Protein AF-A0A0S2W7E9-F1 (afdb_monomer)

Sequence (84 aa):
MLIGNIAMFVPFGFFLPLITELKSRKRIVLAAIIVPICFEVAQLFFGRSFDVDDLICNFIGIIIGAMVAYLILKTKSTDVPKGR

Mean predicted aligned error: 6.62 Å

InterPro domains:
  IPR006976 VanZ-LLP1 [PF04892] (3-72)
  IPR053150 Teicoplanin resistance-associated protein [PTHR36834] (3-74)

Radius of gyration: 15.59 Å; Cα contacts (8 Å, |Δi|>4): 88; chains: 1; bounding box: 33×19×55 Å

Nearest PDB structures (foldseek):
  8ttg-assembly1_A  TM=3.662E-01  e=6.979E+00  Staphylococcus aureus
  6ukj-assembly1_A  TM=3.140E-01  e=6.592E+00  Plasmodium falciparum 7G8

Organism: NCBI:txid1297617

Secondary structure (DSSP, 8-state):
-HHHHHHHHHHHHHHHHHHSS---HHHHHHHHHHHHHHHHHHHHHTT----HHHHHHHHHHHHHHHHHHHHHHHHHHHSS----

Foldseek 3Di:
DLVVLLQVLLQVLQCPVVVDVPPDPVVLLVCLQVVLVVVLVVVVVVVDHRDVSSSVSNSNSNVNNNVVNVVVVVVVVVPPPPDD

pLDDT: mean 84.06, std 12.49, range [43.94, 94.81]

Solvent-accessible surface area (backbone atoms only — not comparable to full-atom values): 4469 Å² total; per-residue (Å²): 111,54,69,59,40,20,60,63,22,22,61,54,17,26,44,41,52,72,76,39,91,49,74,46,69,70,56,46,54,49,46,30,52,52,52,31,51,53,50,38,57,52,34,44,80,73,76,42,76,75,52,69,66,50,39,51,26,26,25,51,12,19,51,54,13,32,51,54,37,51,53,56,55,53,56,61,68,69,71,58,77,82,74,130

Structure (mmCIF, N/CA/C/O backbone):
data_AF-A0A0S2W7E9-F1
#
_entry.id   AF-A0A0S2W7E9-F1
#
loop_
_atom_site.group_PDB
_atom_site.id
_atom_site.type_symbol
_atom_site.label_atom_id
_atom_site.label_alt_id
_atom_site.label_comp_id
_atom_site.label_asym_id
_atom_site.label_entity_id
_atom_site.label_seq_id
_atom_site.pdbx_PDB_ins_code
_atom_site.Cartn_x
_atom_site.Cartn_y
_atom_site.Cartn_z
_atom_site.occupancy
_atom_site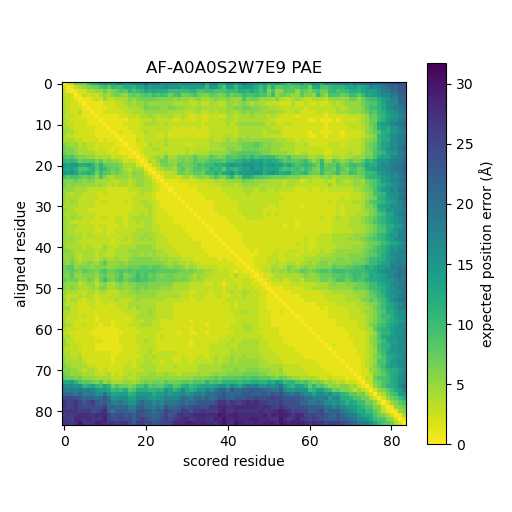.B_iso_or_equiv
_atom_site.auth_seq_id
_atom_site.auth_comp_id
_atom_site.auth_asym_id
_atom_site.auth_atom_id
_atom_site.pdbx_PDB_model_num
ATOM 1 N N . MET A 1 1 ? -6.372 5.212 -17.605 1.00 63.31 1 MET A N 1
ATOM 2 C CA . MET A 1 1 ? -5.422 4.323 -16.909 1.00 63.31 1 MET A CA 1
ATOM 3 C C . MET A 1 1 ? -5.450 4.581 -15.400 1.00 63.31 1 MET A C 1
ATOM 5 O O . MET A 1 1 ? -5.917 3.700 -14.694 1.00 63.31 1 MET A O 1
ATOM 9 N N . LEU A 1 2 ? -5.164 5.805 -14.922 1.00 68.25 2 LEU A N 1
ATOM 10 C CA . LEU A 1 2 ? -5.098 6.143 -13.482 1.00 68.25 2 LEU A CA 1
ATOM 11 C C . LEU A 1 2 ? -6.286 5.673 -12.607 1.00 68.25 2 LEU A C 1
ATOM 13 O O . LEU A 1 2 ? -6.078 5.029 -11.584 1.00 68.25 2 LEU A O 1
ATOM 17 N N . ILE A 1 3 ? -7.542 5.943 -12.995 1.00 73.06 3 ILE A N 1
ATOM 18 C CA . ILE A 1 3 ? -8.714 5.542 -12.180 1.00 73.06 3 ILE A CA 1
ATOM 19 C C . ILE A 1 3 ? -8.836 4.012 -12.066 1.00 73.06 3 ILE A C 1
ATOM 21 O O . ILE A 1 3 ? -9.230 3.507 -11.017 1.00 73.06 3 ILE A O 1
ATOM 25 N N . GLY A 1 4 ? -8.475 3.273 -13.121 1.00 77.06 4 GLY A N 1
ATOM 26 C CA . GLY A 1 4 ? -8.505 1.808 -13.117 1.00 77.06 4 GLY A CA 1
ATOM 27 C C . GLY A 1 4 ? -7.497 1.217 -12.134 1.00 77.06 4 GLY A C 1
ATOM 28 O O . GLY A 1 4 ? -7.834 0.304 -11.385 1.00 77.06 4 GLY A O 1
ATOM 29 N N . ASN A 1 5 ? -6.307 1.813 -12.068 1.00 81.88 5 ASN A N 1
ATOM 30 C CA . ASN A 1 5 ? -5.248 1.421 -11.143 1.00 81.88 5 ASN A CA 1
ATOM 31 C C . ASN A 1 5 ? -5.653 1.683 -9.684 1.00 81.88 5 ASN A C 1
ATOM 33 O O . ASN A 1 5 ? -5.592 0.781 -8.852 1.00 81.88 5 ASN A O 1
ATOM 37 N N . ILE A 1 6 ? -6.240 2.848 -9.382 1.00 84.25 6 ILE A N 1
ATOM 38 C CA . ILE A 1 6 ? -6.810 3.108 -8.046 1.00 84.25 6 ILE A CA 1
ATOM 39 C C . ILE A 1 6 ? -7.881 2.062 -7.702 1.00 84.25 6 ILE A C 1
ATOM 41 O O . ILE A 1 6 ? -7.818 1.435 -6.644 1.00 84.25 6 ILE A O 1
ATOM 45 N N . ALA A 1 7 ? -8.856 1.854 -8.592 1.00 87.00 7 ALA A N 1
ATOM 46 C CA . ALA A 1 7 ? -9.987 0.961 -8.345 1.00 87.00 7 ALA A CA 1
ATOM 47 C C . ALA A 1 7 ? -9.555 -0.497 -8.112 1.00 87.00 7 ALA A C 1
ATOM 49 O O . ALA A 1 7 ? -10.161 -1.181 -7.290 1.00 87.00 7 ALA A O 1
ATOM 50 N N . MET A 1 8 ? -8.494 -0.956 -8.782 1.00 86.31 8 MET A N 1
ATOM 51 C CA . MET A 1 8 ? -7.941 -2.303 -8.616 1.00 86.31 8 MET A CA 1
ATOM 52 C C . MET A 1 8 ? -7.300 -2.509 -7.237 1.00 86.31 8 MET A C 1
ATOM 54 O O . MET A 1 8 ? -7.400 -3.592 -6.659 1.00 86.31 8 MET A O 1
ATOM 58 N N . PHE A 1 9 ? -6.683 -1.467 -6.679 1.00 91.00 9 PHE A N 1
ATOM 59 C CA . PHE A 1 9 ? -5.960 -1.550 -5.410 1.00 91.00 9 PHE A CA 1
ATOM 60 C C . PHE A 1 9 ? -6.801 -1.217 -4.171 1.00 91.00 9 PHE A C 1
ATOM 62 O O . PHE A 1 9 ? -6.416 -1.587 -3.061 1.00 91.00 9 PHE A O 1
ATOM 69 N N . VAL A 1 10 ? -7.978 -0.606 -4.334 1.00 92.12 10 VAL A N 1
ATOM 70 C CA . VAL A 1 10 ? -8.960 -0.424 -3.247 1.00 92.12 10 VAL A CA 1
ATOM 71 C C . VAL A 1 10 ? -9.371 -1.746 -2.578 1.00 92.12 10 VAL A C 1
ATOM 73 O O . VAL A 1 10 ? -9.242 -1.841 -1.355 1.00 92.12 10 VAL A O 1
ATOM 76 N N . PRO A 1 11 ? -9.828 -2.793 -3.295 1.00 91.44 11 PRO A N 1
ATOM 77 C CA . PRO A 1 11 ? -10.166 -4.063 -2.655 1.00 91.44 11 PRO A CA 1
ATOM 78 C C . PRO A 1 11 ? -8.938 -4.716 -2.007 1.00 91.44 11 PRO A C 1
ATOM 80 O O . PRO A 1 11 ? -9.045 -5.237 -0.899 1.00 91.44 11 PRO A O 1
ATOM 83 N N . PHE A 1 12 ? -7.755 -4.620 -2.625 1.00 90.69 12 PHE A N 1
ATOM 84 C CA . PHE A 1 12 ? -6.513 -5.116 -2.024 1.00 90.69 12 PHE A CA 1
ATOM 85 C C . PHE A 1 12 ? -6.219 -4.436 -0.676 1.00 90.69 12 PHE A C 1
ATOM 87 O O . PHE A 1 12 ? -6.006 -5.112 0.331 1.00 90.69 12 PHE A O 1
ATOM 94 N N . GLY A 1 13 ? -6.275 -3.101 -0.627 1.00 90.94 13 GLY A N 1
ATOM 95 C CA . GLY A 1 13 ? -6.088 -2.334 0.603 1.00 90.94 13 GLY A CA 1
ATOM 96 C C . GLY A 1 13 ? -7.132 -2.643 1.672 1.00 90.94 13 GLY A C 1
ATOM 97 O O . GLY A 1 13 ? -6.800 -2.704 2.853 1.00 90.94 13 GLY A O 1
ATOM 98 N N . PHE A 1 14 ? -8.379 -2.885 1.264 1.00 92.75 14 PHE A N 1
ATOM 99 C CA . PHE A 1 14 ? -9.475 -3.249 2.161 1.00 92.75 14 PHE A CA 1
ATOM 100 C C . PHE A 1 14 ? -9.244 -4.594 2.845 1.00 92.75 14 PHE A C 1
ATOM 102 O O . PHE A 1 14 ? -9.398 -4.726 4.061 1.00 92.75 14 PHE A O 1
ATOM 109 N N . PHE A 1 15 ? -8.832 -5.596 2.077 1.00 89.94 15 PHE A N 1
ATOM 110 C CA . PHE A 1 15 ? -8.578 -6.922 2.619 1.00 89.94 15 PHE A CA 1
ATOM 111 C C . PHE A 1 15 ? -7.281 -7.002 3.421 1.00 89.94 15 PHE A C 1
ATOM 113 O O . PHE A 1 15 ? -7.150 -7.896 4.255 1.00 89.94 15 PHE A O 1
ATOM 120 N N . LEU A 1 16 ? -6.350 -6.062 3.239 1.00 87.62 16 LEU A N 1
ATOM 121 C CA . LEU A 1 16 ? -5.057 -6.079 3.913 1.00 87.62 16 LEU A CA 1
ATOM 122 C C . LEU A 1 16 ? -5.184 -6.180 5.451 1.00 87.62 16 LEU A C 1
ATOM 124 O O . LEU A 1 16 ? -4.746 -7.193 5.988 1.00 87.62 16 LEU A O 1
ATOM 128 N N . PRO A 1 17 ? -5.829 -5.259 6.195 1.00 84.50 17 PRO A N 1
ATOM 129 C CA . PRO A 1 17 ? -5.999 -5.394 7.650 1.00 84.50 17 PRO A CA 1
ATOM 130 C C . PRO A 1 17 ? -7.004 -6.480 8.079 1.00 84.50 17 PRO A C 1
ATOM 132 O O . PRO A 1 17 ? -7.121 -6.754 9.275 1.00 84.50 17 PRO A O 1
ATOM 135 N N . LEU A 1 18 ? -7.775 -7.035 7.137 1.00 83.00 18 LEU A N 1
ATOM 136 C CA . LEU A 1 18 ? -8.842 -8.001 7.404 1.00 83.00 18 LEU A CA 1
ATOM 137 C C . LEU A 1 18 ? -8.337 -9.448 7.347 1.00 83.00 18 LEU A C 1
ATOM 139 O O . LEU A 1 18 ? -8.723 -10.266 8.176 1.00 83.00 18 LEU A O 1
ATOM 143 N N . ILE A 1 19 ? -7.478 -9.743 6.370 1.00 82.69 19 ILE A N 1
ATOM 144 C CA . ILE A 1 19 ? -6.878 -11.063 6.140 1.00 82.69 19 ILE A CA 1
ATOM 145 C C . ILE A 1 19 ? -5.539 -11.170 6.861 1.00 82.69 19 ILE A C 1
ATOM 147 O O . ILE A 1 19 ? -5.192 -12.226 7.384 1.00 82.69 19 ILE A O 1
ATOM 151 N N . THR A 1 20 ? -4.769 -10.084 6.890 1.00 75.62 20 THR A N 1
ATOM 152 C CA . THR A 1 20 ? -3.462 -10.093 7.541 1.00 75.62 20 THR A CA 1
ATOM 153 C C . THR A 1 20 ? -3.575 -9.592 8.977 1.00 75.62 20 THR A C 1
ATOM 155 O O . THR A 1 20 ? -4.367 -8.705 9.294 1.00 75.62 20 THR A O 1
ATOM 158 N N . GLU A 1 21 ? -2.698 -10.070 9.858 1.00 70.62 21 GLU A N 1
ATOM 159 C CA . GLU A 1 21 ? -2.536 -9.496 11.201 1.00 70.62 21 GLU A CA 1
ATOM 160 C C . GLU A 1 21 ? -1.884 -8.095 11.183 1.00 70.62 21 GLU A C 1
ATOM 162 O O . GLU A 1 21 ? -1.496 -7.554 12.225 1.00 70.62 21 GLU A O 1
ATOM 167 N N . LEU A 1 22 ? -1.747 -7.462 10.009 1.00 69.88 22 LEU A N 1
ATOM 168 C CA . LEU A 1 22 ? -1.217 -6.111 9.840 1.00 69.88 22 LEU A CA 1
ATOM 169 C C . LEU A 1 22 ? -2.262 -5.077 10.281 1.00 69.88 22 LEU A C 1
ATOM 171 O O . LEU A 1 22 ? -2.743 -4.260 9.507 1.00 69.88 22 LEU A O 1
ATOM 175 N N . LYS A 1 23 ? -2.568 -5.064 11.578 1.00 74.12 23 LYS A N 1
ATOM 176 C CA . LYS A 1 23 ? -3.423 -4.047 12.209 1.00 74.12 23 LYS A CA 1
ATOM 177 C C . LYS A 1 23 ? -2.677 -2.745 12.493 1.00 74.12 23 LYS A C 1
ATOM 179 O O . LYS A 1 23 ? -3.286 -1.761 12.910 1.00 74.12 23 LYS A O 1
ATOM 184 N N . SER A 1 24 ? -1.360 -2.723 12.289 1.00 84.50 24 SER A N 1
ATOM 185 C CA . SER A 1 24 ? -0.531 -1.536 12.486 1.00 84.50 24 SER A CA 1
ATOM 186 C C . SER A 1 24 ? -0.559 -0.639 11.253 1.00 84.50 24 SER A C 1
ATOM 188 O O . SER A 1 24 ? -0.117 -1.042 10.177 1.00 84.50 24 SER A O 1
ATOM 190 N N . ARG A 1 25 ? -0.971 0.621 11.446 1.00 83.00 25 ARG A N 1
ATOM 191 C CA . ARG A 1 25 ? -0.978 1.660 10.400 1.00 83.00 25 ARG A CA 1
ATOM 192 C C . ARG A 1 25 ? 0.369 1.777 9.682 1.00 83.00 25 ARG A C 1
ATOM 194 O O . ARG A 1 25 ? 0.400 1.916 8.467 1.00 83.00 25 ARG A O 1
ATOM 201 N N . LYS A 1 26 ? 1.482 1.651 10.417 1.00 87.00 26 LYS A N 1
ATOM 202 C CA . LYS A 1 26 ? 2.839 1.700 9.845 1.00 87.00 26 LYS A CA 1
ATOM 203 C C . LYS A 1 26 ? 3.083 0.569 8.846 1.00 87.00 26 LYS A C 1
ATOM 205 O O . LYS A 1 26 ? 3.678 0.798 7.801 1.00 87.00 26 LYS A O 1
ATOM 210 N N . ARG A 1 27 ? 2.611 -0.642 9.157 1.00 88.31 27 ARG A N 1
ATOM 211 C CA . ARG A 1 27 ? 2.783 -1.808 8.281 1.00 88.31 27 ARG A CA 1
ATOM 212 C C . ARG A 1 27 ? 1.923 -1.706 7.022 1.00 88.31 27 ARG A C 1
ATOM 214 O O . ARG A 1 27 ? 2.380 -2.095 5.959 1.00 88.31 27 ARG A O 1
ATOM 221 N N . ILE A 1 28 ? 0.723 -1.136 7.133 1.00 89.06 28 ILE A N 1
ATOM 222 C CA . ILE A 1 28 ? -0.151 -0.879 5.980 1.00 89.06 28 ILE A CA 1
ATOM 223 C C . ILE A 1 28 ? 0.459 0.166 5.052 1.00 89.06 28 ILE A C 1
ATOM 225 O O . ILE A 1 28 ? 0.495 -0.056 3.851 1.00 89.06 28 ILE A O 1
ATOM 229 N N . VAL A 1 29 ? 0.986 1.269 5.591 1.00 89.81 29 VAL A N 1
ATOM 230 C CA . VAL A 1 29 ? 1.684 2.279 4.779 1.00 89.81 29 VAL A CA 1
ATOM 231 C C . VAL A 1 29 ? 2.908 1.671 4.095 1.00 89.81 29 VAL A C 1
ATOM 233 O O . VAL A 1 29 ? 3.126 1.909 2.914 1.00 89.81 29 VAL A O 1
ATOM 236 N N . LEU A 1 30 ? 3.672 0.833 4.802 1.00 92.50 30 LEU A N 1
ATOM 237 C CA . LEU A 1 30 ? 4.810 0.140 4.205 1.00 92.50 30 LEU A CA 1
ATOM 238 C C . LEU A 1 30 ? 4.375 -0.793 3.064 1.00 92.50 30 LEU A C 1
ATOM 240 O O . LEU A 1 30 ? 4.981 -0.774 1.999 1.00 92.50 30 LEU A O 1
ATOM 244 N N . ALA A 1 31 ? 3.299 -1.559 3.252 1.00 90.12 31 ALA A N 1
ATOM 245 C CA . ALA A 1 31 ? 2.729 -2.394 2.198 1.00 90.12 31 ALA A CA 1
ATOM 246 C C . ALA A 1 31 ? 2.211 -1.557 1.016 1.00 90.12 31 ALA A C 1
ATOM 248 O O . ALA A 1 31 ? 2.437 -1.929 -0.130 1.00 90.12 31 ALA A O 1
ATOM 249 N N . ALA A 1 32 ? 1.590 -0.405 1.284 1.00 92.38 32 ALA A N 1
ATOM 250 C CA .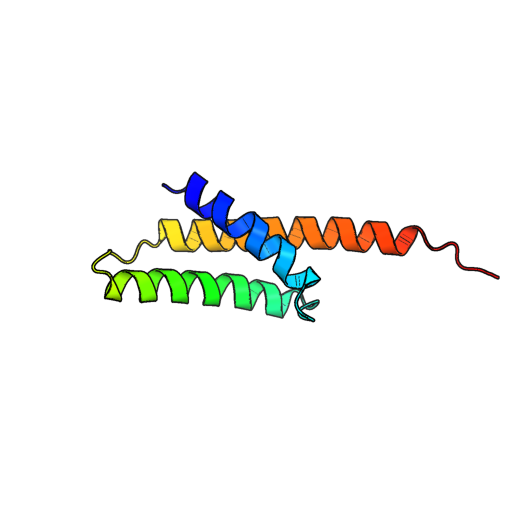 ALA A 1 32 ? 1.124 0.524 0.258 1.00 92.38 32 ALA A CA 1
ATOM 251 C C . ALA A 1 32 ? 2.265 1.103 -0.588 1.00 92.38 32 ALA A C 1
ATOM 253 O O . ALA A 1 32 ? 2.017 1.521 -1.709 1.00 92.38 32 ALA A O 1
ATOM 254 N N . ILE A 1 33 ? 3.499 1.118 -0.079 1.00 92.19 33 ILE A N 1
ATOM 255 C CA . ILE A 1 33 ? 4.691 1.546 -0.822 1.00 92.19 33 ILE A CA 1
ATOM 256 C C . ILE A 1 33 ? 5.324 0.357 -1.550 1.00 92.19 33 ILE A C 1
ATOM 258 O O . ILE A 1 33 ? 5.572 0.428 -2.748 1.00 92.19 33 ILE A O 1
ATOM 262 N N . ILE A 1 34 ? 5.575 -0.748 -0.843 1.00 93.94 34 ILE A N 1
ATOM 263 C CA . ILE A 1 34 ? 6.306 -1.896 -1.397 1.00 93.94 34 ILE A CA 1
ATOM 264 C C . ILE A 1 34 ? 5.506 -2.581 -2.506 1.00 93.94 34 ILE A C 1
ATOM 266 O O . ILE A 1 34 ? 6.073 -2.900 -3.546 1.00 93.94 34 ILE A O 1
ATOM 270 N N . VAL A 1 35 ? 4.204 -2.805 -2.305 1.00 92.00 35 VAL A N 1
ATOM 271 C CA . VAL A 1 35 ? 3.389 -3.576 -3.252 1.00 92.00 35 VAL A CA 1
ATOM 272 C C . VAL A 1 35 ? 3.338 -2.893 -4.625 1.00 92.00 35 VAL A C 1
ATOM 274 O O . VAL A 1 35 ? 3.695 -3.558 -5.595 1.00 92.00 35 VAL A O 1
ATOM 277 N N . PRO A 1 36 ? 2.994 -1.595 -4.751 1.00 92.31 36 PRO A N 1
ATOM 278 C CA . PRO A 1 36 ? 3.034 -0.915 -6.043 1.00 92.31 36 PRO A CA 1
ATOM 279 C C . PRO A 1 36 ? 4.411 -0.943 -6.706 1.00 92.31 36 PRO A C 1
ATOM 281 O O . PRO A 1 36 ? 4.490 -1.212 -7.898 1.00 92.31 36 PRO A O 1
ATOM 284 N N . ILE A 1 37 ? 5.497 -0.755 -5.942 1.00 92.44 37 ILE A N 1
ATOM 285 C CA . ILE A 1 37 ? 6.863 -0.833 -6.486 1.00 92.44 37 ILE A CA 1
ATOM 286 C C . ILE A 1 37 ? 7.125 -2.226 -7.065 1.00 92.44 37 ILE A C 1
ATOM 288 O O . ILE A 1 37 ? 7.672 -2.341 -8.158 1.00 92.44 37 ILE A O 1
ATOM 292 N N . CYS A 1 38 ? 6.719 -3.291 -6.369 1.00 93.25 38 CYS A N 1
ATOM 293 C CA . CYS A 1 38 ? 6.862 -4.652 -6.876 1.00 93.25 38 CYS A CA 1
ATOM 294 C C . CYS A 1 38 ? 6.074 -4.879 -8.173 1.00 93.25 38 CYS A C 1
ATOM 296 O O . CYS A 1 38 ? 6.586 -5.561 -9.056 1.00 93.25 38 CYS A O 1
ATOM 298 N N . PHE A 1 39 ? 4.867 -4.318 -8.304 1.00 90.38 39 PHE A N 1
ATOM 299 C CA . PHE A 1 39 ? 4.068 -4.423 -9.530 1.00 90.38 39 PHE A CA 1
ATOM 300 C C . PHE A 1 39 ? 4.715 -3.678 -10.702 1.00 90.38 39 PHE A C 1
ATOM 302 O O . PHE A 1 39 ? 4.932 -4.289 -11.748 1.00 90.38 39 PHE A O 1
ATOM 309 N N . GLU A 1 40 ? 5.128 -2.425 -10.501 1.00 91.50 40 GLU A N 1
ATOM 310 C CA . GLU A 1 40 ? 5.813 -1.631 -11.530 1.00 91.50 40 GLU A CA 1
ATOM 311 C C . GLU A 1 40 ? 7.137 -2.281 -11.966 1.00 91.50 40 GLU A C 1
ATOM 313 O O . GLU A 1 40 ? 7.447 -2.381 -13.153 1.00 91.50 40 GLU A O 1
ATOM 318 N N . VAL A 1 41 ? 7.913 -2.813 -11.015 1.00 92.31 41 VAL A N 1
ATOM 319 C CA . VAL A 1 41 ? 9.150 -3.549 -11.321 1.00 92.31 41 VAL A CA 1
ATOM 320 C C . VAL A 1 41 ? 8.847 -4.860 -12.047 1.00 92.31 41 VAL A C 1
ATOM 322 O O . VAL A 1 41 ? 9.557 -5.207 -12.987 1.00 92.31 41 VAL A O 1
ATOM 325 N N . ALA A 1 42 ? 7.790 -5.582 -11.668 1.00 91.50 42 ALA A N 1
ATOM 326 C CA . ALA A 1 42 ? 7.366 -6.783 -12.381 1.00 91.50 42 ALA A CA 1
ATOM 327 C C . ALA A 1 42 ? 6.972 -6.460 -13.832 1.00 91.50 42 ALA A C 1
ATOM 329 O O . ALA A 1 42 ? 7.354 -7.188 -14.745 1.00 91.50 42 ALA A O 1
ATOM 330 N N . GLN A 1 43 ? 6.268 -5.348 -14.059 1.00 89.19 43 GLN A N 1
ATOM 331 C CA . GLN A 1 43 ? 5.851 -4.876 -15.382 1.00 89.19 43 GLN A CA 1
ATOM 332 C C . GLN A 1 43 ? 7.033 -4.629 -16.330 1.00 89.19 43 GLN A C 1
ATOM 334 O O . GLN A 1 43 ? 6.909 -4.936 -17.519 1.00 89.19 43 GLN A O 1
ATOM 339 N N . LEU A 1 44 ? 8.190 -4.194 -15.814 1.00 92.38 44 LEU A N 1
ATOM 340 C CA . LEU A 1 44 ? 9.425 -4.073 -16.602 1.00 92.38 44 LEU A CA 1
ATOM 341 C C . LEU A 1 44 ? 9.853 -5.411 -17.222 1.00 92.38 44 LEU A C 1
ATOM 343 O O . LEU A 1 44 ? 10.245 -5.455 -18.387 1.00 92.38 44 LEU A O 1
ATOM 347 N N . PHE A 1 45 ? 9.721 -6.522 -16.490 1.00 93.19 45 PHE A N 1
ATOM 348 C CA . PHE A 1 45 ? 10.045 -7.857 -17.015 1.00 93.19 45 PHE A CA 1
ATOM 349 C C . PHE A 1 45 ? 9.070 -8.328 -18.101 1.00 93.19 45 PHE A C 1
ATOM 351 O O . PHE A 1 45 ? 9.423 -9.179 -18.914 1.00 93.19 45 PHE A O 1
ATOM 358 N N . PHE A 1 46 ? 7.864 -7.759 -18.150 1.00 90.81 46 PHE A N 1
ATOM 359 C CA . PHE A 1 46 ? 6.869 -8.025 -19.192 1.00 90.81 46 PHE A CA 1
ATOM 360 C C . PHE A 1 46 ? 6.955 -7.044 -20.375 1.00 90.81 46 PHE A C 1
ATOM 362 O O . PHE A 1 46 ? 6.078 -7.053 -21.237 1.00 90.81 46 PHE A O 1
ATOM 369 N N . GLY A 1 47 ? 7.994 -6.201 -20.432 1.00 90.31 47 GLY A N 1
ATOM 370 C CA . GLY A 1 47 ? 8.212 -5.251 -21.525 1.00 90.31 47 GLY A CA 1
ATOM 371 C C . GLY A 1 47 ? 7.332 -4.000 -21.462 1.00 90.31 47 GLY A C 1
ATOM 372 O O . GLY A 1 47 ? 7.167 -3.326 -22.478 1.00 90.31 47 GLY A O 1
ATOM 373 N N . ARG A 1 48 ? 6.750 -3.689 -20.297 1.00 89.25 48 ARG A N 1
ATOM 374 C CA . ARG A 1 48 ? 6.092 -2.398 -20.043 1.00 89.25 48 ARG A CA 1
ATOM 375 C C . ARG A 1 48 ? 7.054 -1.409 -19.390 1.00 89.25 48 ARG A C 1
ATOM 377 O O . ARG A 1 48 ? 8.078 -1.804 -18.846 1.00 89.25 48 ARG A O 1
ATOM 384 N N . SER A 1 49 ? 6.718 -0.126 -19.464 1.00 88.62 49 SER A N 1
ATOM 385 C CA . SER A 1 49 ? 7.458 0.954 -18.811 1.00 88.62 49 SER A CA 1
ATOM 386 C C . SER A 1 49 ? 7.121 1.041 -17.322 1.00 88.62 49 SER A C 1
ATOM 388 O O . SER A 1 49 ? 6.089 0.542 -16.886 1.00 88.62 49 SER A O 1
ATOM 390 N N . PHE A 1 50 ? 8.027 1.651 -16.558 1.00 89.0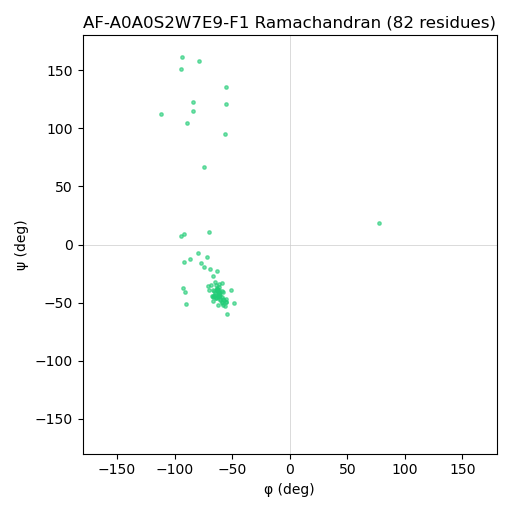6 50 PHE A N 1
ATOM 391 C CA . PHE A 1 50 ? 7.796 2.004 -15.161 1.00 89.06 50 PHE A CA 1
ATOM 392 C C . PHE A 1 50 ? 7.061 3.343 -15.112 1.00 89.06 50 PHE A C 1
ATOM 394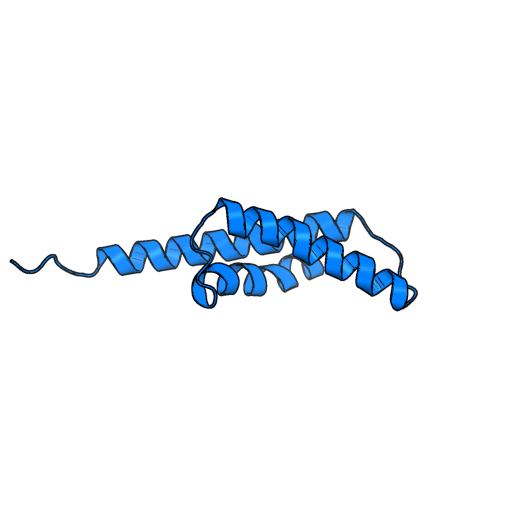 O O . PHE A 1 50 ? 7.642 4.362 -15.503 1.00 89.06 50 PHE A O 1
ATOM 401 N N . ASP A 1 51 ? 5.822 3.349 -14.625 1.00 89.69 51 ASP A N 1
ATOM 402 C CA . ASP A 1 51 ? 4.961 4.529 -14.636 1.00 89.69 51 ASP A CA 1
ATOM 403 C C . ASP A 1 51 ? 4.728 5.046 -13.207 1.00 89.69 51 ASP A C 1
ATOM 405 O O . ASP A 1 51 ? 4.071 4.434 -12.364 1.00 89.69 51 ASP A O 1
ATOM 409 N N . VAL A 1 52 ? 5.276 6.229 -12.911 1.00 88.69 52 VAL A N 1
ATOM 410 C CA . VAL A 1 52 ? 5.181 6.842 -11.570 1.00 88.69 52 VAL A CA 1
ATOM 411 C C . VAL A 1 52 ? 3.735 7.199 -11.213 1.00 88.69 52 VAL A C 1
ATOM 413 O O . VAL A 1 52 ? 3.346 7.123 -10.047 1.00 88.69 52 VAL A O 1
ATOM 416 N N . ASP A 1 53 ? 2.923 7.555 -12.208 1.00 90.00 53 ASP A N 1
ATOM 417 C CA . ASP A 1 53 ? 1.506 7.859 -12.006 1.00 90.00 53 ASP A CA 1
ATOM 418 C C . ASP A 1 53 ? 0.736 6.628 -11.508 1.00 90.00 53 ASP A C 1
ATOM 420 O O . ASP A 1 53 ? -0.087 6.729 -10.593 1.00 90.00 53 ASP A O 1
ATOM 424 N N . ASP A 1 54 ? 1.062 5.450 -12.042 1.00 88.94 54 ASP A N 1
ATOM 425 C CA . ASP A 1 54 ? 0.453 4.180 -11.657 1.00 88.94 54 ASP A CA 1
ATOM 426 C C . ASP A 1 54 ? 0.894 3.767 -10.249 1.00 88.94 54 ASP A C 1
ATOM 428 O O . ASP A 1 54 ?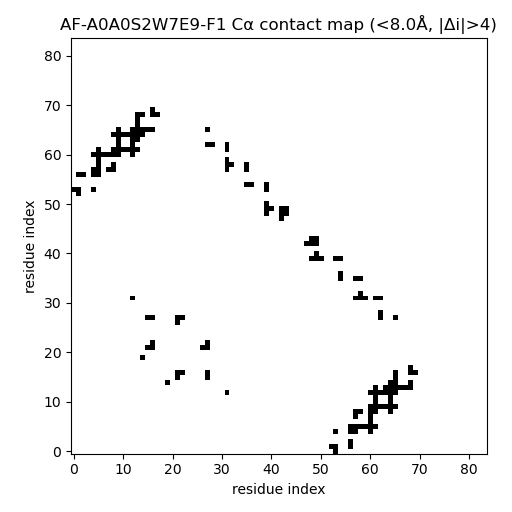 0.059 3.380 -9.423 1.00 88.94 54 ASP A O 1
ATOM 432 N N . LEU A 1 55 ? 2.165 3.997 -9.910 1.00 90.62 55 LEU A N 1
ATOM 433 C CA . LEU A 1 55 ? 2.686 3.833 -8.554 1.00 90.62 55 LEU A CA 1
ATOM 434 C C . LEU A 1 55 ? 1.894 4.660 -7.523 1.00 90.62 55 LEU A C 1
ATOM 436 O O . LEU A 1 55 ? 1.499 4.142 -6.471 1.00 90.62 55 LEU A O 1
ATOM 440 N N . ILE A 1 56 ? 1.636 5.936 -7.828 1.00 91.62 56 ILE A N 1
ATOM 441 C CA . ILE A 1 56 ? 0.887 6.852 -6.955 1.00 91.62 56 ILE A CA 1
ATOM 442 C C . ILE A 1 56 ? -0.581 6.420 -6.857 1.00 91.62 56 ILE A C 1
ATOM 444 O O . ILE A 1 56 ? -1.138 6.368 -5.756 1.00 91.62 56 ILE A O 1
ATOM 448 N N . CYS A 1 57 ? -1.209 6.067 -7.978 1.00 91.81 57 CYS A N 1
ATOM 449 C CA . CYS A 1 57 ? -2.581 5.565 -8.009 1.00 91.81 57 CYS A CA 1
ATOM 450 C C . CYS A 1 57 ? -2.765 4.312 -7.152 1.00 91.81 57 CYS A C 1
ATOM 452 O O . CYS A 1 57 ? -3.699 4.240 -6.348 1.00 91.81 57 CYS A O 1
ATOM 454 N N . ASN A 1 58 ? -1.855 3.352 -7.281 1.00 93.06 58 ASN A N 1
ATOM 455 C CA . ASN A 1 58 ? -1.890 2.104 -6.530 1.00 93.06 58 ASN A CA 1
ATOM 456 C C . ASN A 1 58 ? -1.699 2.367 -5.029 1.00 93.06 58 ASN A C 1
ATOM 458 O O . ASN A 1 58 ? -2.467 1.849 -4.217 1.00 93.06 58 ASN A O 1
ATOM 462 N N . PHE A 1 59 ? -0.760 3.244 -4.648 1.00 93.50 59 PHE A N 1
ATOM 463 C CA . PHE A 1 59 ? -0.593 3.687 -3.258 1.00 93.50 59 PHE A CA 1
ATOM 464 C C . PHE A 1 59 ? -1.898 4.272 -2.691 1.00 93.50 59 PHE A C 1
ATOM 466 O O . PHE A 1 59 ? -2.359 3.848 -1.628 1.00 93.50 59 PHE A O 1
ATOM 473 N N . ILE A 1 60 ? -2.536 5.198 -3.416 1.00 94.19 60 ILE A N 1
ATOM 474 C CA . ILE A 1 60 ? -3.798 5.829 -3.000 1.00 94.19 60 ILE A CA 1
ATOM 475 C C . ILE A 1 60 ? -4.909 4.782 -2.854 1.00 94.19 60 ILE A C 1
ATOM 477 O O . ILE A 1 60 ? -5.618 4.785 -1.846 1.00 94.19 60 ILE A O 1
ATOM 481 N N . GLY A 1 61 ? -5.035 3.856 -3.810 1.00 94.19 61 GLY A N 1
ATOM 482 C CA . GLY A 1 61 ? -6.015 2.771 -3.760 1.00 94.19 61 GLY A CA 1
ATOM 483 C C . GLY A 1 61 ? -5.869 1.913 -2.501 1.00 94.19 61 GLY A C 1
ATOM 484 O O . GLY A 1 61 ? -6.848 1.709 -1.778 1.00 94.19 61 GLY A O 1
ATOM 485 N N . ILE A 1 62 ? -4.642 1.492 -2.171 1.00 94.62 62 ILE A N 1
ATOM 486 C CA . ILE A 1 62 ? -4.364 0.688 -0.970 1.00 94.62 62 ILE A CA 1
ATOM 487 C C . ILE A 1 62 ? -4.749 1.452 0.306 1.00 94.62 62 ILE A C 1
ATOM 489 O O . ILE A 1 62 ? -5.386 0.885 1.199 1.00 94.62 62 ILE A O 1
ATOM 493 N N . ILE A 1 63 ? -4.397 2.7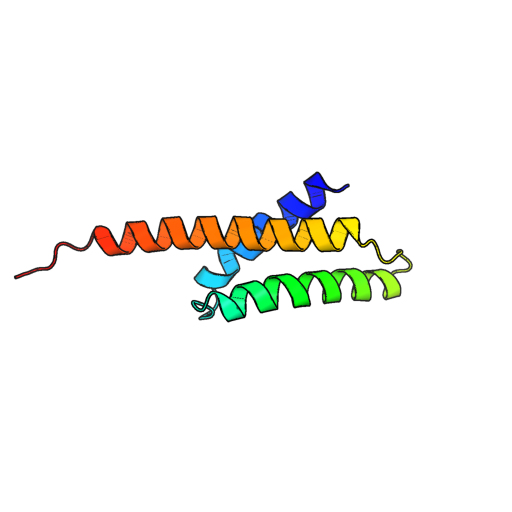38 0.400 1.00 94.62 63 ILE A N 1
ATOM 494 C CA . ILE A 1 63 ? -4.719 3.566 1.571 1.00 94.62 63 ILE A CA 1
ATOM 495 C C . ILE A 1 63 ? -6.233 3.739 1.731 1.00 94.62 63 ILE A C 1
ATOM 497 O O . ILE A 1 63 ? -6.746 3.547 2.836 1.00 94.62 63 ILE A O 1
ATOM 501 N N . ILE A 1 64 ? -6.958 4.041 0.648 1.00 94.81 64 ILE A N 1
ATOM 502 C CA . ILE A 1 64 ? -8.423 4.178 0.668 1.00 94.81 64 ILE A CA 1
ATOM 503 C C . ILE A 1 64 ? -9.069 2.873 1.139 1.00 94.81 64 ILE A C 1
ATOM 505 O O . ILE A 1 64 ? -9.873 2.887 2.072 1.00 94.81 64 ILE A O 1
ATOM 509 N N . GLY A 1 65 ? -8.683 1.741 0.546 1.00 94.06 65 GLY A N 1
ATOM 510 C CA . GLY A 1 65 ? -9.187 0.428 0.937 1.00 94.06 65 GLY A CA 1
ATOM 511 C C . GLY A 1 65 ? -8.976 0.143 2.423 1.00 94.06 65 GLY A C 1
ATOM 512 O O . GLY A 1 65 ? -9.919 -0.198 3.142 1.00 94.06 65 GLY A O 1
ATOM 513 N N . ALA A 1 66 ? -7.753 0.357 2.912 1.00 92.38 66 ALA A N 1
ATOM 514 C CA . ALA A 1 66 ? -7.412 0.116 4.309 1.00 92.38 66 ALA A CA 1
ATOM 515 C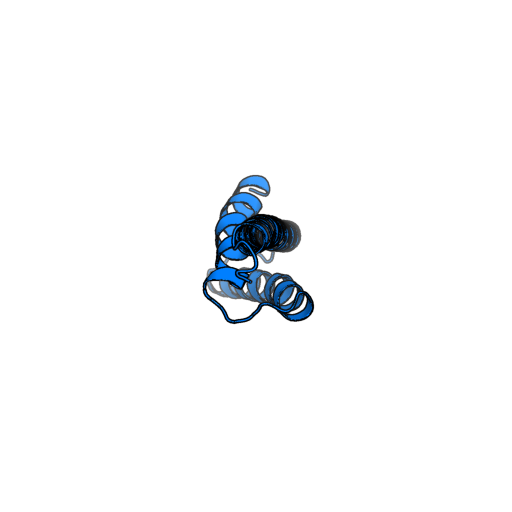 C . ALA A 1 66 ? -8.194 1.029 5.264 1.00 92.38 66 ALA A C 1
ATOM 517 O O . ALA A 1 66 ? -8.645 0.576 6.318 1.00 92.38 66 ALA A O 1
ATOM 518 N N . MET A 1 67 ? -8.396 2.301 4.903 1.00 91.06 67 MET A N 1
ATOM 519 C CA . MET A 1 67 ? -9.227 3.226 5.679 1.00 91.06 67 MET A CA 1
ATOM 520 C C . MET A 1 67 ? -10.667 2.727 5.793 1.00 91.06 67 MET A C 1
ATOM 522 O O . MET A 1 67 ? -11.206 2.696 6.900 1.00 91.06 67 MET A O 1
ATOM 526 N N . VAL A 1 68 ? -11.269 2.288 4.685 1.00 92.56 68 VAL A N 1
ATOM 527 C CA . VAL A 1 68 ? -12.626 1.723 4.685 1.00 92.56 68 VAL A CA 1
ATOM 528 C C . VAL A 1 68 ? -12.699 0.501 5.606 1.00 92.56 68 VAL A C 1
ATOM 530 O O . VAL A 1 68 ? -13.595 0.419 6.446 1.00 92.56 68 VAL A O 1
ATOM 533 N N . ALA A 1 69 ? -11.725 -0.408 5.535 1.00 90.44 69 ALA A N 1
ATOM 534 C CA . ALA A 1 69 ? -11.680 -1.582 6.405 1.00 90.44 69 ALA A CA 1
ATOM 535 C C . ALA A 1 69 ? -11.569 -1.216 7.891 1.00 90.44 69 ALA A C 1
ATOM 537 O O . ALA A 1 69 ? -12.292 -1.769 8.721 1.00 90.44 69 ALA A O 1
ATOM 538 N N . TYR A 1 70 ? -10.720 -0.247 8.244 1.00 87.75 70 TYR A N 1
ATOM 539 C CA . TYR A 1 70 ? -10.615 0.234 9.622 1.00 87.75 70 TY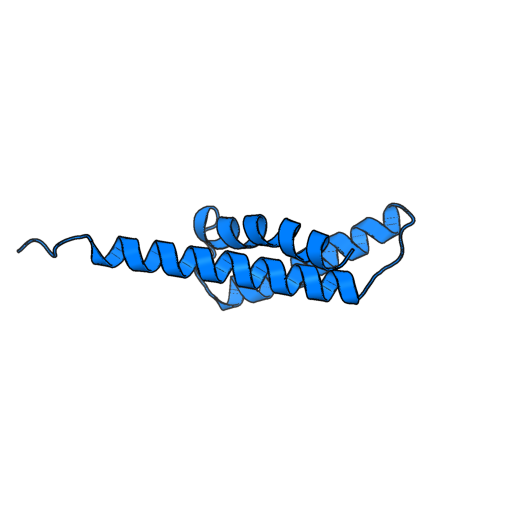R A CA 1
ATOM 540 C C . TYR A 1 70 ? -11.908 0.852 10.139 1.00 87.75 70 TYR A C 1
ATOM 542 O O . TYR A 1 70 ? -12.247 0.633 11.303 1.00 87.75 70 TYR A O 1
ATOM 550 N N . LEU A 1 71 ? -12.617 1.623 9.310 1.00 87.69 71 LEU A N 1
ATOM 551 C CA . LEU A 1 71 ? -13.903 2.200 9.692 1.00 87.69 71 LEU A CA 1
ATOM 552 C C . LEU A 1 71 ? -14.910 1.093 10.013 1.00 87.69 71 LEU A C 1
ATOM 554 O O . LEU A 1 71 ? -15.499 1.116 11.089 1.00 87.69 71 LEU A O 1
ATOM 558 N N . ILE A 1 72 ? -15.029 0.078 9.152 1.00 87.06 72 ILE A N 1
ATOM 559 C CA . ILE A 1 72 ? -15.938 -1.058 9.374 1.00 87.06 72 ILE A CA 1
ATOM 560 C C . ILE A 1 72 ? -15.554 -1.855 10.629 1.00 87.06 72 ILE A C 1
ATOM 562 O O . ILE A 1 72 ? -16.415 -2.189 11.445 1.00 87.06 72 ILE A O 1
ATOM 566 N N . LEU A 1 73 ? -14.263 -2.148 10.811 1.00 82.56 73 LEU A N 1
ATOM 567 C CA . LEU A 1 73 ? -13.770 -2.883 11.978 1.00 82.56 73 LEU A CA 1
ATOM 568 C C . LEU A 1 73 ? -14.004 -2.120 13.286 1.00 82.56 73 LEU A C 1
ATOM 570 O O . LEU A 1 73 ? -14.353 -2.733 14.293 1.00 82.56 73 LEU A O 1
ATOM 574 N N . LYS A 1 74 ? -13.851 -0.791 13.275 1.00 77.94 74 LYS A N 1
ATOM 575 C CA . LYS A 1 74 ? -14.110 0.054 14.444 1.00 77.94 74 LYS A CA 1
ATOM 576 C C . LYS A 1 74 ? -15.589 0.029 14.834 1.00 77.94 74 LYS A C 1
ATOM 578 O O . LYS A 1 74 ? -15.876 -0.094 16.021 1.00 77.94 74 LYS A O 1
ATOM 583 N N . THR A 1 75 ? -16.500 0.088 13.862 1.00 74.06 75 THR A N 1
ATOM 584 C CA . THR A 1 75 ? -17.950 0.034 14.112 1.00 74.06 75 THR A CA 1
ATOM 585 C C . THR A 1 75 ? -18.371 -1.298 14.738 1.00 74.06 75 THR A C 1
ATOM 587 O O . THR A 1 75 ? -19.159 -1.307 15.676 1.00 74.06 75 THR A O 1
ATOM 590 N N . LYS A 1 76 ? -17.772 -2.425 14.322 1.00 59.88 76 LYS A N 1
ATOM 591 C CA . LYS A 1 76 ? -18.074 -3.739 14.922 1.00 59.88 76 LYS A CA 1
ATOM 592 C C . LYS A 1 76 ? -17.635 -3.884 16.383 1.00 59.88 76 LYS A C 1
ATOM 59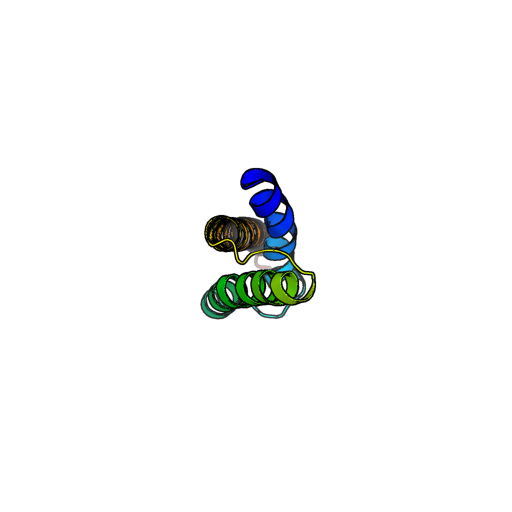4 O O . LYS A 1 76 ? -18.229 -4.670 17.112 1.00 59.88 76 LYS A O 1
ATOM 599 N N . SER A 1 77 ? -16.605 -3.163 16.830 1.00 56.12 77 SER A N 1
ATOM 600 C CA . SER A 1 77 ? -16.160 -3.216 18.233 1.00 56.12 77 SER A CA 1
ATOM 601 C C . SER A 1 77 ? -17.051 -2.420 19.192 1.00 56.12 77 SER A C 1
ATOM 603 O O . SER A 1 77 ? -16.965 -2.629 20.399 1.00 56.12 77 SER A O 1
ATOM 605 N N . THR A 1 78 ? -17.899 -1.525 18.684 1.00 56.38 78 THR A N 1
ATOM 606 C CA . THR A 1 78 ? -18.846 -0.743 19.495 1.00 56.38 78 THR A CA 1
ATOM 607 C C . THR A 1 78 ? -20.186 -1.441 19.748 1.00 56.38 78 THR A C 1
ATOM 609 O O . THR A 1 78 ? -20.902 -1.015 20.647 1.00 56.38 78 THR A O 1
ATOM 612 N N . ASP A 1 79 ? -20.490 -2.536 19.042 1.00 55.69 79 ASP A N 1
ATOM 613 C CA . ASP A 1 79 ? -21.763 -3.273 19.154 1.00 55.69 79 ASP A CA 1
ATOM 614 C C . ASP A 1 79 ? -21.731 -4.470 20.123 1.00 55.69 79 ASP A C 1
ATOM 616 O O . ASP A 1 79 ? -22.704 -5.216 20.222 1.00 55.69 79 ASP A O 1
ATOM 620 N N . VAL A 1 80 ? -20.645 -4.670 20.878 1.00 54.03 80 VAL A N 1
ATOM 621 C CA . VAL A 1 80 ? -20.676 -5.589 22.025 1.00 54.03 80 VAL A CA 1
ATOM 622 C C . VAL A 1 80 ? -21.117 -4.776 23.243 1.00 54.03 80 VAL A C 1
ATOM 624 O O . VAL A 1 80 ? -20.297 -4.014 23.769 1.00 54.03 80 VAL A O 1
ATOM 627 N N . PRO A 1 81 ? -22.375 -4.892 23.725 1.00 48.88 81 PRO A N 1
ATOM 628 C CA . PRO A 1 81 ? -22.711 -4.359 25.032 1.00 48.88 81 PRO A CA 1
ATOM 629 C C . PRO A 1 81 ? -21.736 -4.988 26.021 1.00 48.88 81 PRO A C 1
ATOM 631 O O . PRO A 1 81 ? -21.637 -6.213 26.107 1.00 48.88 81 PRO A O 1
ATOM 634 N N . LYS A 1 82 ? -20.971 -4.144 26.721 1.00 48.00 82 LYS A N 1
ATOM 635 C CA . LYS A 1 82 ? -20.176 -4.562 27.875 1.00 48.00 82 LYS A CA 1
ATOM 636 C C . LYS A 1 82 ? -21.152 -5.199 28.860 1.00 48.00 82 LYS A C 1
ATOM 638 O O . LYS A 1 82 ? -21.855 -4.496 29.583 1.00 48.00 82 LYS A O 1
ATOM 643 N N . GLY A 1 83 ? -21.261 -6.524 28.790 1.00 60.62 83 GLY A N 1
ATOM 644 C CA . GLY A 1 83 ? -21.965 -7.328 29.770 1.00 60.62 83 GLY A CA 1
ATOM 645 C C . GLY A 1 83 ? -21.374 -7.029 31.140 1.00 60.62 83 GLY A C 1
ATOM 646 O O . GLY A 1 83 ? -20.158 -6.879 31.256 1.00 60.62 83 GLY A O 1
ATOM 647 N N . ARG A 1 84 ? -22.286 -6.853 32.100 1.00 43.94 84 ARG A N 1
ATOM 648 C CA . ARG A 1 84 ? -22.050 -6.621 33.530 1.00 43.94 84 ARG A CA 1
ATOM 649 C C . ARG A 1 84 ? -20.939 -7.478 34.116 1.00 43.94 84 ARG A C 1
ATOM 651 O O . ARG A 1 84 ? -20.882 -8.672 33.752 1.00 43.94 84 ARG A O 1
#